Protein AF-A0A7L7IJ02-F1 (afdb_monomer)

Solvent-accessible surface area (backbone atoms only — not comparable to full-atom values): 6398 Å² total; per-residue (Å²): 133,88,82,88,72,71,102,82,69,85,80,80,86,80,83,70,52,76,37,73,45,77,44,60,49,55,50,34,20,43,94,81,48,53,40,24,74,75,48,49,91,81,58,98,61,68,53,67,84,76,42,93,71,28,76,39,49,71,68,57,52,50,47,54,55,50,63,52,48,75,73,27,46,73,79,46,78,47,80,41,64,78,37,54,55,69,62,52,52,50,54,57,51,61,74,66,54,82,81,129

pLDDT: mean 88.76, std 16.95, range [35.88, 98.62]

Sequence (100 aa):
MPVTHGPDTFNVVTDEPRLTVHLDLDVLNPDVFRSLLFPEPEPEFDWQAVYPVGKLNLSQTLRIISDVSAETRILIIGITEHLPWDAWNLKALLNKLPSA

Nearest PDB structures (foldseek):
  6ksy-assembly2_C-2  TM=9.345E-01  e=6.905E-07  Zymomonas mobilis subsp. mobilis ZM4 = ATCC 31821

Radius of gyration: 21.54 Å; Cα contacts (8 Å, |Δi|>4): 92; chains: 1; bounding box: 61×18×65 Å

Foldseek 3Di:
DDDDDDDDDPDDDDPAAEDEAEAEVQLAACVAPVQADQNQPDDPDRPVVPDDGHDDHPVRVVVVVVVVVVRHPYDYYHYDGRHRNVVVVVVVVVVPDDDD

Secondary structure (DSSP, 8-state):
------TT------SSPEEEEEEEGGGB-TTT--SSSTT-SS-SS-HHHHS----B-HHHHHHHHHHHHTTSEEEEEEEE----HHHHHHHHHHTTSPP-

Mean predicted aligned error: 8.12 Å

Structure (mmCIF, N/CA/C/O backbone):
data_AF-A0A7L7IJ02-F1
#
_entry.id   AF-A0A7L7IJ02-F1
#
loop_
_atom_site.group_PDB
_atom_site.id
_atom_site.type_symbol
_atom_site.label_atom_id
_atom_site.label_alt_id
_atom_site.label_comp_id
_atom_site.label_asym_id
_atom_site.label_entity_id
_atom_site.label_seq_id
_atom_site.pdbx_PDB_ins_code
_atom_site.Cartn_x
_atom_site.Cartn_y
_atom_site.Cartn_z
_atom_site.occupancy
_atom_site.B_iso_or_equiv
_atom_site.auth_seq_id
_atom_site.auth_comp_id
_atom_site.auth_asym_id
_atom_site.auth_atom_id
_atom_site.pdbx_PDB_model_num
ATOM 1 N N . MET A 1 1 ? -32.358 -5.565 27.858 1.00 35.88 1 MET A N 1
ATOM 2 C CA . MET A 1 1 ? -33.721 -5.811 27.337 1.00 35.88 1 MET A CA 1
ATOM 3 C C . MET A 1 1 ? -33.799 -5.146 25.970 1.00 35.88 1 MET A C 1
ATOM 5 O O . MET A 1 1 ? -33.613 -3.935 25.938 1.00 35.88 1 MET A O 1
ATOM 9 N N . PRO A 1 2 ? -33.959 -5.873 24.854 1.00 39.25 2 PRO A N 1
ATOM 10 C CA . PRO A 1 2 ? -34.058 -5.233 23.549 1.00 39.25 2 PRO A CA 1
ATOM 11 C C . PRO A 1 2 ? -35.445 -4.602 23.409 1.00 39.2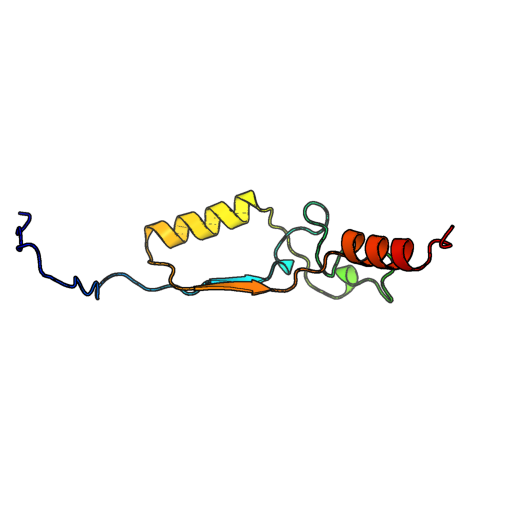5 2 PRO A C 1
ATOM 13 O O . PRO A 1 2 ? -36.455 -5.250 23.680 1.00 39.25 2 PRO A O 1
ATOM 16 N N . VAL A 1 3 ? -35.489 -3.329 23.021 1.00 46.69 3 VAL A N 1
ATOM 17 C CA . VAL A 1 3 ? -36.740 -2.619 22.749 1.00 46.69 3 VAL A CA 1
ATOM 18 C C . VAL A 1 3 ? -37.013 -2.729 21.252 1.00 46.69 3 VAL A C 1
ATOM 20 O O . VAL A 1 3 ? -36.325 -2.112 20.441 1.00 46.69 3 VAL A O 1
ATOM 23 N N . THR A 1 4 ? -37.988 -3.549 20.871 1.00 46.97 4 THR A N 1
ATOM 24 C CA . THR A 1 4 ? -38.429 -3.691 19.479 1.00 46.97 4 THR A CA 1
ATOM 25 C C . THR A 1 4 ? -39.224 -2.453 19.065 1.00 46.97 4 THR A C 1
ATOM 27 O O . THR A 1 4 ? -40.288 -2.203 19.629 1.00 46.97 4 THR A O 1
ATOM 30 N N . HIS A 1 5 ? -38.727 -1.692 18.088 1.00 54.19 5 HIS A N 1
ATOM 31 C CA . HIS A 1 5 ? -39.455 -0.584 17.459 1.00 54.19 5 HIS A CA 1
ATOM 32 C C . HIS A 1 5 ? -39.846 -0.987 16.028 1.00 54.19 5 HIS A C 1
ATOM 34 O O . HIS A 1 5 ? -39.115 -1.732 15.378 1.00 54.19 5 HIS A O 1
ATOM 40 N N . GLY A 1 6 ? -41.047 -0.578 15.604 1.00 44.94 6 GLY A N 1
ATOM 41 C CA . GLY A 1 6 ? -41.711 -1.002 14.365 1.00 44.94 6 GLY A CA 1
ATOM 42 C C . GLY A 1 6 ? -41.002 -0.599 13.057 1.00 44.94 6 GLY A C 1
ATOM 43 O O . GLY A 1 6 ? -39.937 0.009 13.093 1.00 44.94 6 GLY A O 1
ATOM 44 N N . PRO A 1 7 ? -41.598 -0.928 11.894 1.00 50.03 7 PRO A N 1
ATOM 45 C CA . PRO A 1 7 ? -40.914 -1.010 10.594 1.00 50.03 7 PRO A CA 1
ATOM 46 C C . PRO A 1 7 ? -40.372 0.304 9.990 1.00 50.03 7 PRO A C 1
ATOM 48 O O . PRO A 1 7 ? -39.731 0.240 8.945 1.00 50.03 7 PRO A O 1
ATOM 51 N N . ASP A 1 8 ? -40.537 1.458 10.649 1.00 46.19 8 ASP A N 1
ATOM 52 C CA . ASP A 1 8 ? -40.273 2.786 10.065 1.00 46.19 8 ASP A CA 1
ATOM 53 C C . ASP A 1 8 ? -39.257 3.649 10.851 1.00 46.19 8 ASP A C 1
ATOM 55 O O . ASP A 1 8 ? -39.338 4.878 10.849 1.00 46.19 8 ASP A O 1
ATOM 59 N N . THR A 1 9 ? -38.279 3.058 11.546 1.00 49.31 9 THR A N 1
ATOM 60 C CA . THR A 1 9 ? -37.239 3.836 12.254 1.00 49.31 9 THR A CA 1
ATOM 61 C C . THR A 1 9 ? -35.930 3.920 11.466 1.00 49.31 9 THR A C 1
ATOM 63 O O . THR A 1 9 ? -35.197 2.936 11.349 1.00 49.31 9 THR A O 1
ATOM 66 N N . PHE A 1 10 ? -35.577 5.123 10.994 1.00 55.91 10 PHE A N 1
ATOM 67 C CA . PHE A 1 10 ? -34.189 5.466 10.667 1.00 55.91 10 PHE A CA 1
ATOM 68 C C . PHE A 1 10 ? -33.373 5.468 11.964 1.00 55.91 10 PHE A C 1
ATOM 70 O O . PHE A 1 10 ? -33.436 6.410 12.752 1.00 55.91 10 PHE A O 1
ATOM 77 N N . ASN A 1 11 ? -32.611 4.403 12.200 1.00 50.09 11 ASN A N 1
ATOM 78 C CA . ASN A 1 11 ? -31.711 4.329 13.344 1.00 50.09 11 ASN A CA 1
ATOM 79 C C . ASN A 1 11 ? -30.496 5.231 13.094 1.00 50.09 11 ASN A C 1
ATOM 81 O O . ASN A 1 11 ? -29.584 4.872 12.347 1.00 50.09 11 ASN A O 1
ATOM 85 N N . VAL A 1 12 ? -30.472 6.409 13.719 1.00 55.34 12 VAL A N 1
ATOM 86 C CA . VAL A 1 12 ? -29.256 7.224 13.800 1.00 55.34 12 VAL A CA 1
ATOM 87 C C . VAL A 1 12 ? -28.402 6.660 14.933 1.00 55.34 12 VAL A C 1
ATOM 89 O O . VAL A 1 12 ? -28.712 6.846 16.104 1.00 55.34 12 VAL A O 1
ATOM 92 N N . VAL A 1 13 ? -27.330 5.948 14.582 1.00 57.22 13 VAL A N 1
ATOM 93 C CA . VAL A 1 13 ? -26.311 5.489 15.539 1.00 57.22 13 VAL A CA 1
ATOM 94 C C . VAL A 1 13 ? -25.388 6.672 15.854 1.00 57.22 13 VAL A C 1
ATOM 96 O O . VAL A 1 13 ? -24.632 7.129 14.989 1.00 57.22 13 VAL A O 1
ATOM 99 N N . THR A 1 14 ? -25.479 7.216 17.069 1.00 59.00 14 THR A N 1
ATOM 100 C CA . THR A 1 14 ? -24.712 8.403 17.493 1.00 59.00 14 THR A CA 1
ATOM 101 C C . THR A 1 14 ? -23.521 8.100 18.398 1.00 59.00 14 THR A C 1
ATOM 103 O O . THR A 1 14 ? -22.641 8.950 18.488 1.00 59.00 14 THR A O 1
ATOM 106 N N . ASP A 1 15 ? -23.451 6.909 19.003 1.00 68.88 15 ASP A N 1
ATOM 107 C CA . ASP A 1 15 ? -22.608 6.689 20.193 1.00 68.88 15 ASP A CA 1
ATOM 108 C C . ASP A 1 15 ? -21.322 5.873 19.937 1.00 68.88 15 ASP A C 1
ATOM 110 O O . ASP A 1 15 ? -20.490 5.741 20.831 1.00 68.88 15 ASP A O 1
ATOM 114 N N . GLU A 1 16 ? -21.117 5.344 18.726 1.00 75.88 16 GLU A N 1
ATOM 115 C CA . GLU A 1 16 ? -19.878 4.635 18.359 1.00 75.88 16 GLU A CA 1
ATOM 116 C C . GLU A 1 16 ? -18.774 5.626 17.931 1.00 75.88 16 GLU A C 1
ATOM 118 O O . GLU A 1 16 ? -19.043 6.504 17.097 1.00 75.88 16 GLU A O 1
ATOM 123 N N . PRO A 1 17 ? -17.521 5.492 18.421 1.00 86.94 17 PRO A N 1
ATOM 124 C CA . PRO A 1 17 ? -16.392 6.280 17.934 1.00 86.94 17 PRO A CA 1
ATOM 125 C C . PRO A 1 17 ? -16.215 6.110 16.423 1.00 86.94 17 PRO A C 1
ATOM 127 O O . PRO A 1 17 ? -16.242 4.998 15.896 1.00 86.94 17 PRO A O 1
ATOM 130 N N . ARG A 1 18 ? -16.034 7.222 15.711 1.00 91.69 18 ARG A N 1
ATOM 131 C CA . ARG A 1 18 ? -15.930 7.247 14.246 1.00 91.69 18 ARG A CA 1
ATOM 132 C C . ARG A 1 18 ? -14.476 7.408 13.835 1.00 91.69 18 ARG A C 1
ATOM 134 O O . ARG A 1 18 ? -13.797 8.299 14.342 1.00 91.69 18 ARG A O 1
ATOM 141 N N . LEU A 1 19 ? -14.032 6.593 12.886 1.00 93.06 19 LEU A N 1
ATOM 142 C CA . LEU A 1 19 ? -12.671 6.618 12.364 1.00 93.06 19 LEU A CA 1
ATOM 143 C C . LEU A 1 19 ? -12.661 6.888 10.858 1.00 93.06 19 LEU A C 1
ATOM 145 O O . LEU A 1 19 ? -13.434 6.307 10.093 1.00 93.06 19 LEU A O 1
ATOM 149 N N . THR A 1 20 ? -11.725 7.730 10.434 1.00 95.38 20 THR A N 1
ATOM 150 C CA . THR A 1 20 ? -11.298 7.834 9.038 1.00 95.38 20 THR A CA 1
ATOM 151 C C . THR A 1 20 ? -9.898 7.255 8.936 1.00 95.38 20 THR A C 1
ATOM 153 O O . THR A 1 20 ? -9.022 7.624 9.716 1.00 95.38 20 THR A O 1
ATOM 156 N N . VAL A 1 21 ? -9.685 6.364 7.971 1.00 96.31 21 VAL A N 1
ATOM 157 C CA . VAL A 1 21 ? -8.381 5.759 7.703 1.00 96.31 21 VAL A CA 1
ATOM 158 C C . VAL A 1 21 ? -7.762 6.446 6.495 1.00 96.31 21 VAL A C 1
ATOM 160 O O . VAL A 1 21 ? -8.352 6.475 5.417 1.00 96.31 21 VAL A O 1
ATOM 163 N N . HIS A 1 22 ? -6.565 6.988 6.675 1.00 97.19 22 HIS A N 1
ATOM 164 C CA . HIS A 1 22 ? -5.676 7.353 5.582 1.00 97.19 22 HIS A CA 1
ATOM 165 C C . HIS A 1 22 ? -4.597 6.276 5.508 1.00 97.19 22 HIS A C 1
ATOM 167 O O . HIS A 1 22 ? -3.767 6.166 6.408 1.00 97.19 22 HIS A O 1
ATOM 173 N N . LEU A 1 23 ? -4.684 5.432 4.488 1.00 97.56 23 LEU A N 1
ATOM 174 C CA . LEU A 1 23 ? -3.720 4.383 4.219 1.00 97.56 23 LEU A CA 1
ATOM 175 C C . LEU A 1 23 ? -2.755 4.879 3.149 1.00 97.56 23 LEU A C 1
ATOM 177 O O . LEU A 1 23 ? -3.007 4.716 1.952 1.00 97.56 23 LEU A O 1
ATOM 181 N N . ASP A 1 24 ? -1.657 5.463 3.610 1.00 97.69 24 ASP A N 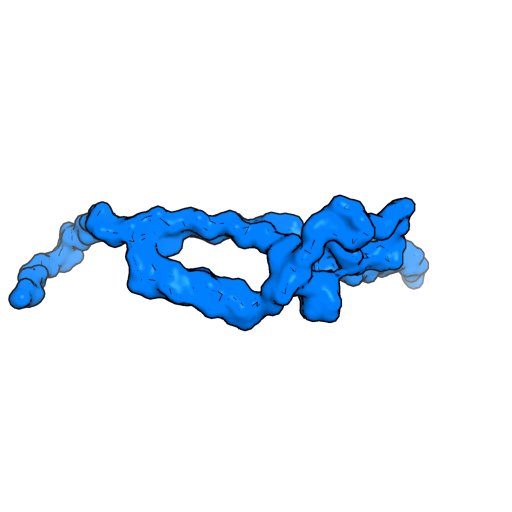1
ATOM 182 C CA . ASP A 1 24 ? -0.474 5.609 2.781 1.00 97.69 24 ASP A CA 1
ATOM 183 C C . ASP A 1 24 ? 0.136 4.227 2.552 1.00 97.69 24 ASP A C 1
ATOM 185 O O . ASP A 1 24 ? 0.367 3.480 3.507 1.00 97.69 24 ASP A O 1
ATOM 189 N N . LEU A 1 25 ? 0.306 3.826 1.292 1.00 98.44 25 LEU A N 1
ATOM 190 C CA . LEU A 1 25 ? 0.863 2.515 0.985 1.00 98.44 25 LEU A CA 1
ATOM 191 C C . LEU A 1 25 ? 2.368 2.454 1.263 1.00 98.44 25 LEU A 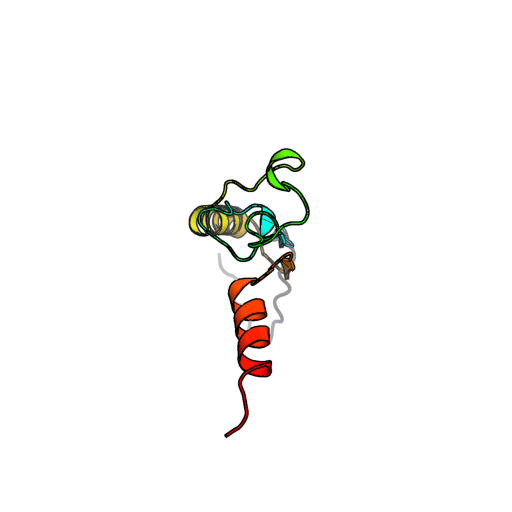C 1
ATOM 193 O O . LEU A 1 25 ? 2.888 1.348 1.420 1.00 98.44 25 LEU A O 1
ATOM 197 N N . ASP A 1 26 ? 3.055 3.591 1.387 1.00 96.56 26 ASP A N 1
ATOM 198 C CA . ASP A 1 26 ? 4.494 3.673 1.653 1.00 96.56 26 ASP A CA 1
ATOM 199 C C . ASP A 1 26 ? 4.918 3.062 3.011 1.00 96.56 26 ASP A C 1
ATOM 201 O O . ASP A 1 26 ? 6.083 2.704 3.206 1.00 96.56 26 ASP A O 1
ATOM 205 N N . VAL A 1 27 ? 3.957 2.820 3.915 1.00 97.75 27 VAL A N 1
ATOM 206 C CA . VAL A 1 27 ? 4.142 2.078 5.175 1.00 97.75 27 VAL A CA 1
ATOM 207 C C . VAL A 1 27 ? 4.472 0.599 4.948 1.00 97.75 27 VAL A C 1
ATOM 209 O O . VAL A 1 27 ? 4.976 -0.084 5.854 1.00 97.75 27 VAL A O 1
ATOM 212 N N . LEU A 1 28 ? 4.173 0.083 3.753 1.00 98.62 28 LEU A N 1
ATOM 213 C CA . LEU A 1 28 ? 4.464 -1.283 3.349 1.00 98.62 28 LEU A CA 1
ATOM 214 C C . LEU A 1 28 ? 5.948 -1.443 3.005 1.00 98.62 28 LEU A C 1
ATOM 216 O O . LEU A 1 28 ? 6.595 -0.561 2.453 1.00 98.62 28 LEU A O 1
ATOM 220 N N . ASN A 1 29 ? 6.494 -2.612 3.322 1.00 98.19 29 ASN A N 1
ATOM 221 C CA . ASN A 1 29 ? 7.854 -2.967 2.963 1.00 98.19 29 ASN A CA 1
ATOM 222 C C . ASN A 1 29 ? 7.969 -3.096 1.424 1.00 98.19 29 ASN A C 1
ATOM 224 O O . ASN A 1 29 ? 7.270 -3.928 0.830 1.00 98.19 29 ASN A O 1
ATOM 228 N N . PRO A 1 30 ? 8.863 -2.330 0.772 1.00 97.56 30 PRO A N 1
ATOM 229 C CA . PRO A 1 30 ? 9.010 -2.341 -0.682 1.00 97.56 30 PRO A CA 1
ATOM 230 C C . PRO A 1 30 ? 9.540 -3.663 -1.248 1.00 97.56 30 PRO A C 1
ATOM 232 O O . PRO A 1 30 ? 9.3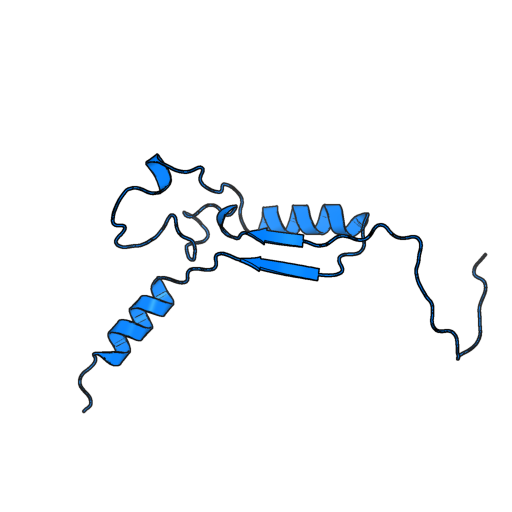06 -3.962 -2.419 1.00 97.56 30 PRO A O 1
ATOM 235 N N . ASP A 1 31 ? 10.177 -4.500 -0.426 1.00 96.69 31 ASP A N 1
ATOM 236 C CA . ASP A 1 31 ? 10.627 -5.830 -0.845 1.00 96.69 31 ASP A CA 1
ATOM 237 C C . ASP A 1 31 ? 9.450 -6.789 -1.090 1.00 96.69 31 ASP A C 1
ATOM 239 O O . ASP A 1 31 ? 9.562 -7.720 -1.896 1.00 96.69 31 ASP A O 1
ATOM 243 N N . VAL A 1 32 ? 8.312 -6.562 -0.414 1.00 96.94 32 VAL A N 1
ATOM 244 C CA . VAL A 1 32 ? 7.117 -7.425 -0.487 1.00 96.94 32 VAL A CA 1
ATOM 245 C C . VAL A 1 32 ? 5.972 -6.811 -1.290 1.00 96.94 32 VAL A C 1
ATOM 247 O O . VAL A 1 32 ? 5.221 -7.552 -1.921 1.00 96.94 32 VAL A O 1
ATOM 250 N N . PHE A 1 33 ? 5.831 -5.483 -1.301 1.00 98.06 33 PHE A N 1
ATOM 251 C CA . PHE A 1 33 ? 4.830 -4.772 -2.097 1.00 98.06 33 PHE A CA 1
ATOM 252 C C . PHE A 1 33 ? 5.518 -3.704 -2.951 1.00 98.06 33 PHE A C 1
ATOM 254 O O . PHE A 1 33 ? 5.978 -2.689 -2.445 1.00 98.06 33 PHE A O 1
ATOM 261 N N . ARG A 1 34 ? 5.605 -3.950 -4.262 1.00 97.50 34 ARG A N 1
ATOM 262 C CA . ARG A 1 34 ? 6.502 -3.207 -5.167 1.00 97.50 34 ARG A CA 1
ATOM 263 C C . ARG A 1 34 ? 5.864 -2.020 -5.886 1.00 97.50 34 ARG A C 1
ATOM 265 O O . ARG A 1 34 ? 6.512 -1.376 -6.698 1.00 97.50 34 ARG A O 1
ATOM 272 N N . SER A 1 35 ? 4.590 -1.740 -5.627 1.00 98.25 35 SER A N 1
ATOM 273 C CA . SER A 1 35 ? 3.889 -0.598 -6.227 1.00 98.25 35 SER A CA 1
ATOM 274 C C . SER A 1 35 ? 3.968 0.643 -5.329 1.00 98.25 35 SER A C 1
ATOM 276 O O . SER A 1 35 ? 2.933 1.177 -4.935 1.00 98.25 35 SER A O 1
ATOM 278 N N . LEU A 1 36 ? 5.194 1.043 -4.971 1.00 97.69 36 LEU A N 1
ATOM 279 C CA . LEU A 1 36 ? 5.548 2.133 -4.042 1.00 97.69 36 LEU A CA 1
ATOM 280 C C . LEU A 1 36 ? 6.669 2.990 -4.641 1.00 97.69 36 LEU A C 1
ATO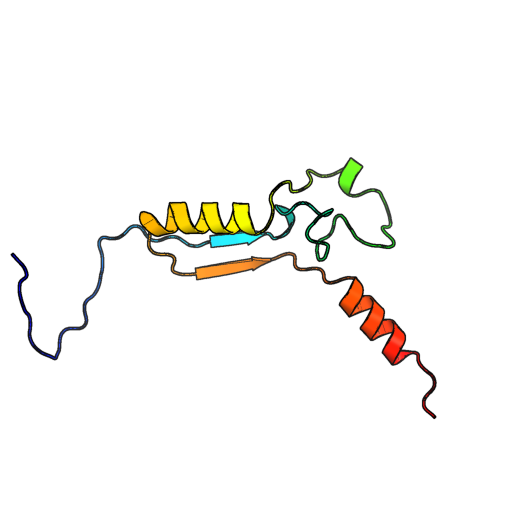M 282 O O . LEU A 1 36 ? 7.245 2.599 -5.649 1.00 97.69 36 LEU A O 1
ATOM 286 N N . LEU A 1 37 ? 7.055 4.096 -3.999 1.00 96.69 37 LEU A N 1
ATOM 287 C CA . LEU A 1 37 ? 8.184 4.924 -4.451 1.00 96.69 37 LEU A CA 1
ATOM 288 C C . LEU A 1 37 ? 9.541 4.206 -4.315 1.00 96.69 37 LEU A C 1
ATOM 290 O O . LEU A 1 37 ? 10.324 4.159 -5.254 1.00 96.69 37 LEU A O 1
ATOM 294 N N . PHE A 1 38 ? 9.812 3.601 -3.156 1.00 96.88 38 PHE A N 1
ATOM 295 C CA . PHE A 1 38 ? 11.122 3.016 -2.822 1.00 96.88 38 PHE A CA 1
ATOM 296 C C . PHE A 1 38 ? 11.656 1.894 -3.743 1.00 96.88 38 PHE A C 1
ATOM 298 O O . PHE A 1 38 ? 12.877 1.767 -3.840 1.00 96.88 38 PHE A O 1
ATOM 305 N N . PRO A 1 39 ? 10.814 1.048 -4.371 1.00 96.06 39 PRO A N 1
ATOM 306 C CA . PRO A 1 39 ? 11.217 0.057 -5.365 1.00 96.06 39 PRO A CA 1
ATOM 307 C C . PRO A 1 39 ? 11.053 0.566 -6.810 1.00 96.06 39 PRO A C 1
ATOM 309 O O . PRO A 1 39 ? 10.810 -0.238 -7.712 1.00 96.06 39 PRO A O 1
ATOM 312 N N . GLU A 1 40 ? 11.148 1.879 -7.046 1.00 96.50 40 GLU A N 1
ATOM 313 C CA . GLU A 1 40 ? 11.264 2.428 -8.400 1.00 96.50 40 GLU A CA 1
ATOM 314 C C . GLU A 1 40 ? 12.408 1.720 -9.163 1.00 96.50 40 GLU A C 1
ATOM 316 O O . GLU A 1 40 ? 13.515 1.622 -8.632 1.00 96.50 40 GLU A O 1
ATOM 321 N N . PRO A 1 41 ? 12.174 1.194 -10.384 1.00 96.06 41 PRO A N 1
ATOM 322 C CA . PRO A 1 41 ? 13.178 0.398 -11.097 1.00 96.06 41 PRO A CA 1
ATOM 323 C C . PRO A 1 41 ? 14.424 1.170 -11.547 1.00 96.06 41 PRO A C 1
ATOM 325 O O . PRO A 1 41 ? 15.510 0.597 -11.606 1.00 96.06 41 PRO A O 1
ATOM 328 N N . GLU A 1 42 ? 14.267 2.448 -11.894 1.00 94.94 42 GLU A N 1
ATOM 329 C CA . GLU A 1 42 ? 15.331 3.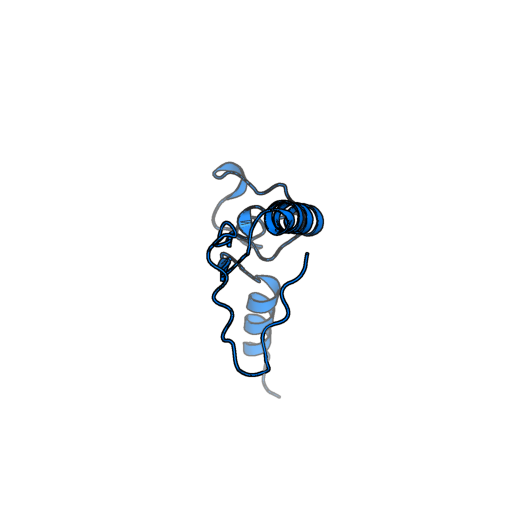308 -12.427 1.00 94.94 42 GLU A CA 1
ATOM 330 C C . GLU A 1 42 ? 15.328 4.663 -11.695 1.00 94.94 42 GLU A C 1
ATOM 332 O O . GLU A 1 42 ? 15.014 5.686 -12.302 1.00 94.94 42 GLU A O 1
ATOM 337 N N . PRO A 1 43 ? 15.621 4.690 -10.381 1.00 95.00 43 PRO A N 1
ATOM 338 C CA . PRO A 1 43 ? 15.478 5.903 -9.593 1.00 95.00 43 PRO A CA 1
ATOM 339 C C . PRO A 1 43 ? 16.623 6.883 -9.876 1.00 95.00 43 PRO A C 1
ATOM 341 O O . PRO A 1 43 ? 17.779 6.485 -10.043 1.00 95.00 43 PRO A O 1
ATOM 344 N N . GLU A 1 44 ? 16.323 8.185 -9.878 1.00 94.12 44 GLU A N 1
ATOM 345 C CA . GLU A 1 44 ? 17.340 9.235 -10.066 1.00 94.12 44 GLU A CA 1
ATOM 346 C C . GLU A 1 44 ? 18.359 9.281 -8.911 1.00 94.12 44 GLU A C 1
ATOM 348 O O . GLU A 1 44 ? 19.504 9.700 -9.099 1.00 94.12 44 GLU A O 1
ATOM 353 N N . PHE A 1 45 ? 17.962 8.837 -7.715 1.00 95.25 45 PHE A N 1
ATOM 354 C CA . PHE A 1 45 ? 18.828 8.665 -6.550 1.00 95.25 45 PHE A CA 1
ATOM 355 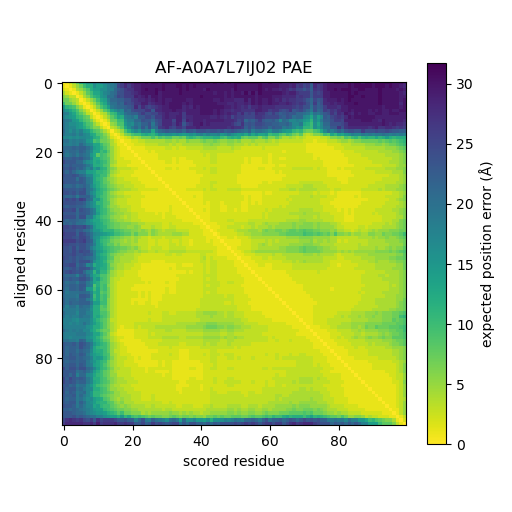C C . PHE A 1 45 ? 18.266 7.610 -5.588 1.00 95.25 45 PHE A C 1
ATOM 357 O O . PHE A 1 45 ? 17.131 7.165 -5.718 1.00 95.25 45 PHE A O 1
ATOM 364 N N . ASP A 1 46 ? 19.058 7.206 -4.594 1.00 94.31 46 ASP A N 1
ATOM 365 C CA . ASP A 1 46 ? 18.640 6.201 -3.614 1.00 94.31 46 ASP A CA 1
ATOM 366 C C . ASP A 1 46 ? 17.617 6.766 -2.609 1.00 94.31 46 ASP A C 1
ATOM 368 O O . ASP A 1 46 ? 17.979 7.360 -1.5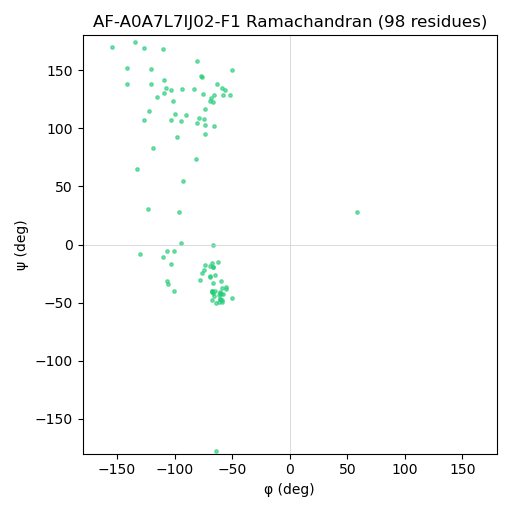89 1.00 94.31 46 ASP A O 1
ATOM 372 N N . TRP A 1 47 ? 16.325 6.558 -2.888 1.00 93.88 47 TRP A N 1
ATOM 373 C CA . TRP A 1 47 ? 15.218 6.932 -2.001 1.00 93.88 47 TRP A CA 1
ATOM 374 C C . TRP A 1 47 ? 15.354 6.331 -0.597 1.00 93.88 47 TRP A C 1
ATOM 376 O 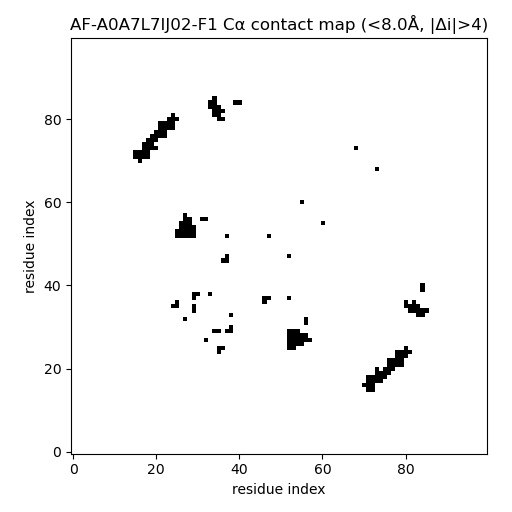O . TRP A 1 47 ? 15.039 6.993 0.392 1.00 93.88 47 TRP A O 1
ATOM 386 N N . GLN A 1 48 ? 15.837 5.089 -0.497 1.00 93.44 48 GLN A N 1
ATOM 387 C CA . GLN A 1 48 ? 15.906 4.346 0.764 1.00 93.44 48 GLN A CA 1
ATOM 388 C C . GLN A 1 48 ? 17.050 4.825 1.663 1.00 93.44 48 GLN A C 1
ATOM 390 O O . GLN A 1 48 ? 16.978 4.674 2.882 1.00 93.44 48 GLN A O 1
ATOM 395 N N . ALA A 1 49 ? 18.090 5.429 1.082 1.00 94.50 49 ALA A N 1
ATOM 396 C CA . ALA A 1 49 ? 19.161 6.072 1.837 1.00 94.50 49 ALA A CA 1
ATOM 397 C C . ALA A 1 49 ? 18.745 7.419 2.452 1.00 94.50 49 ALA A C 1
ATOM 399 O O . ALA A 1 49 ? 19.379 7.876 3.405 1.00 94.50 49 ALA A O 1
ATOM 400 N N . VAL A 1 50 ? 17.710 8.066 1.907 1.00 94.75 50 VAL A N 1
ATOM 401 C CA . VAL A 1 50 ? 17.319 9.438 2.274 1.00 94.75 50 VAL A CA 1
ATOM 402 C C . VAL A 1 50 ? 16.053 9.474 3.130 1.00 94.75 50 VAL A C 1
ATOM 404 O O . VAL A 1 50 ? 15.945 10.322 4.018 1.00 94.75 50 VAL A O 1
ATOM 407 N N . TYR A 1 51 ? 15.111 8.557 2.903 1.00 94.88 51 TYR A N 1
ATOM 408 C CA . TYR A 1 51 ? 13.792 8.583 3.532 1.00 94.88 51 TYR A CA 1
ATOM 409 C C . TYR A 1 51 ? 13.499 7.325 4.362 1.00 94.88 51 TYR A C 1
ATOM 411 O O . TYR A 1 51 ? 14.004 6.242 4.055 1.00 94.88 51 TYR A O 1
ATOM 419 N N . PRO A 1 52 ? 12.670 7.432 5.419 1.00 95.50 52 PRO A N 1
ATOM 420 C CA . PRO A 1 52 ? 12.178 6.267 6.144 1.00 95.50 52 PRO A CA 1
ATOM 421 C C . PRO A 1 52 ? 11.410 5.330 5.213 1.00 95.50 52 PRO A C 1
ATOM 423 O O . PRO A 1 52 ? 10.557 5.770 4.453 1.00 95.50 52 PRO A O 1
ATOM 426 N N . VAL A 1 53 ? 11.692 4.034 5.314 1.00 96.44 53 VAL A N 1
ATOM 427 C CA . VAL A 1 53 ? 11.077 3.008 4.467 1.00 96.44 53 VAL A CA 1
ATOM 428 C C . VAL A 1 53 ? 10.085 2.190 5.281 1.00 96.44 53 VAL A C 1
ATOM 430 O O . VAL A 1 53 ? 10.428 1.718 6.374 1.00 96.44 53 VAL A O 1
ATOM 433 N N . GLY A 1 54 ? 8.900 1.958 4.716 1.00 97.12 54 GLY A N 1
ATOM 434 C CA . GLY A 1 54 ? 7.882 1.072 5.265 1.00 97.12 54 GLY A CA 1
ATOM 435 C C . GLY A 1 54 ? 8.409 -0.310 5.652 1.00 97.12 54 GLY A C 1
ATOM 436 O O . GLY A 1 54 ? 9.376 -0.835 5.093 1.00 97.12 54 GLY A O 1
ATOM 437 N N . LYS A 1 55 ? 7.780 -0.910 6.665 1.00 97.94 55 LYS A N 1
ATOM 438 C CA . LYS A 1 55 ? 8.181 -2.214 7.228 1.00 97.94 55 LYS A CA 1
ATOM 439 C C . LYS A 1 55 ? 7.025 -3.198 7.363 1.00 97.94 55 LYS A C 1
ATOM 441 O O . LYS A 1 55 ? 7.267 -4.364 7.673 1.00 97.94 55 LYS A O 1
ATOM 446 N N . LEU A 1 56 ? 5.791 -2.752 7.133 1.00 98.44 56 LEU A N 1
ATOM 447 C CA . LEU A 1 56 ? 4.614 -3.600 7.259 1.00 98.44 56 LEU A CA 1
ATOM 448 C C . LEU A 1 56 ? 4.425 -4.470 6.017 1.00 98.44 56 LEU A C 1
ATOM 450 O O . LEU A 1 56 ? 4.874 -4.153 4.922 1.00 98.44 56 LEU A O 1
ATOM 454 N N . ASN A 1 57 ? 3.706 -5.570 6.170 1.00 98.00 57 ASN A N 1
ATOM 455 C CA . ASN A 1 57 ? 3.080 -6.260 5.049 1.00 98.00 57 ASN A CA 1
ATOM 456 C C . ASN A 1 57 ? 1.557 -6.091 5.108 1.00 98.00 57 ASN A C 1
ATOM 458 O O . ASN A 1 57 ? 1.004 -5.678 6.127 1.00 98.00 57 ASN A O 1
ATOM 462 N N . LEU A 1 58 ? 0.871 -6.466 4.026 1.00 97.75 58 LEU A N 1
ATOM 463 C CA . LEU A 1 58 ? -0.586 -6.339 3.920 1.00 97.75 58 LEU A CA 1
ATOM 464 C C . LEU A 1 58 ? -1.336 -7.045 5.060 1.00 97.75 58 LEU A C 1
ATOM 466 O O . LEU A 1 58 ? -2.334 -6.519 5.541 1.00 97.75 58 LEU A O 1
ATOM 470 N N . SER A 1 59 ? -0.851 -8.196 5.538 1.00 98.25 59 SER A N 1
ATOM 471 C CA . SER A 1 59 ? -1.479 -8.920 6.650 1.00 98.25 59 SER A CA 1
ATOM 472 C C . SER A 1 59 ? -1.369 -8.159 7.973 1.00 98.25 59 SER A C 1
ATOM 474 O O . SER A 1 59 ? -2.325 -8.123 8.744 1.00 98.25 59 SER A O 1
ATOM 476 N N . GLN A 1 60 ? -0.222 -7.529 8.244 1.00 98.44 60 GLN A N 1
ATOM 477 C CA . GLN A 1 60 ? -0.040 -6.670 9.417 1.00 98.44 60 GLN A CA 1
ATOM 478 C C . GLN A 1 60 ? -0.908 -5.411 9.319 1.00 98.44 60 GLN A C 1
ATOM 480 O O . GLN A 1 60 ? -1.555 -5.051 10.299 1.00 98.44 60 GLN A O 1
ATOM 485 N N . THR A 1 61 ? -0.985 -4.792 8.139 1.00 97.44 61 THR A N 1
ATOM 486 C CA . THR A 1 61 ? -1.868 -3.645 7.883 1.00 97.44 61 THR A CA 1
ATOM 487 C C . THR A 1 61 ? -3.337 -4.012 8.099 1.00 97.44 61 THR A C 1
ATOM 489 O O . THR A 1 61 ? -4.045 -3.311 8.820 1.00 97.44 61 THR A O 1
ATOM 492 N N . LEU A 1 62 ? -3.791 -5.146 7.554 1.00 97.31 62 LEU A N 1
ATOM 493 C CA . LEU A 1 62 ? -5.150 -5.650 7.756 1.00 97.31 62 LEU A CA 1
ATOM 494 C C . LEU A 1 62 ? -5.441 -5.900 9.235 1.00 97.31 62 LEU A C 1
ATOM 496 O O . LEU A 1 62 ? -6.520 -5.547 9.708 1.00 97.31 62 LEU A O 1
ATOM 500 N N . ARG A 1 63 ? -4.487 -6.486 9.966 1.00 98.44 63 ARG A N 1
ATOM 501 C CA . ARG A 1 63 ? -4.631 -6.708 11.404 1.00 98.44 63 ARG A CA 1
ATOM 502 C C . ARG A 1 63 ? -4.845 -5.390 12.144 1.00 98.44 63 ARG A C 1
ATOM 504 O O . ARG A 1 63 ? -5.805 -5.294 12.889 1.00 98.44 63 ARG A O 1
ATOM 511 N N . ILE A 1 64 ? -4.014 -4.376 11.903 1.00 97.50 64 ILE A N 1
ATOM 512 C CA . ILE A 1 64 ? -4.146 -3.061 12.555 1.00 97.50 64 ILE A CA 1
ATOM 513 C C . ILE A 1 64 ? -5.518 -2.446 12.263 1.00 97.50 64 ILE A C 1
ATOM 515 O O . ILE A 1 64 ? -6.208 -2.013 13.182 1.00 97.50 64 ILE A O 1
ATOM 519 N N . ILE A 1 65 ? -5.943 -2.450 10.997 1.00 96.19 65 ILE A N 1
ATOM 520 C CA . ILE A 1 65 ? -7.257 -1.921 10.608 1.00 96.19 65 ILE A CA 1
ATOM 521 C C . ILE A 1 65 ? -8.378 -2.699 11.309 1.00 96.19 65 ILE A C 1
ATOM 523 O O . ILE A 1 65 ? -9.324 -2.089 11.801 1.00 96.19 65 ILE A O 1
ATOM 527 N N . SER A 1 66 ? -8.264 -4.026 11.391 1.00 96.06 66 SER A N 1
ATOM 528 C CA . SER A 1 66 ? -9.255 -4.887 12.048 1.00 96.06 66 SER A CA 1
ATOM 529 C C . SER A 1 66 ? -9.322 -4.635 13.554 1.00 96.06 66 SER A C 1
ATOM 531 O O . SER A 1 66 ? -10.417 -4.483 14.089 1.00 96.06 66 SER A O 1
ATOM 533 N N . ASP A 1 67 ? -8.168 -4.525 14.214 1.00 96.56 67 ASP A N 1
ATOM 534 C CA . ASP A 1 67 ? -8.060 -4.284 15.655 1.00 96.56 67 ASP A CA 1
ATOM 535 C C . ASP A 1 67 ? -8.723 -2.942 16.027 1.00 96.56 67 ASP A C 1
ATOM 537 O O . ASP A 1 67 ? -9.465 -2.868 17.002 1.00 96.56 67 ASP A O 1
ATOM 541 N N . VAL A 1 68 ? -8.545 -1.890 15.218 1.00 93.88 68 VAL A N 1
ATOM 542 C CA . VAL A 1 68 ? -9.198 -0.590 15.468 1.00 93.88 68 VAL A CA 1
ATOM 543 C C . VAL A 1 68 ? -10.679 -0.590 15.053 1.00 93.88 68 VAL A C 1
ATOM 545 O O . VAL A 1 68 ? -11.498 0.087 15.675 1.00 93.88 68 VAL A O 1
ATOM 548 N N . SER A 1 69 ? -11.060 -1.374 14.040 1.00 92.81 69 SER A N 1
ATOM 549 C CA . SER A 1 69 ? -12.465 -1.529 13.618 1.00 92.81 69 SER A CA 1
ATOM 550 C C . SER A 1 69 ? -13.322 -2.288 14.634 1.00 92.81 69 SER A C 1
ATOM 552 O O . SER A 1 69 ? -14.545 -2.212 14.572 1.00 92.81 69 SER A O 1
ATOM 554 N N . ALA A 1 70 ? -12.705 -3.030 15.557 1.00 94.81 70 ALA A N 1
ATOM 555 C CA . ALA A 1 70 ? -13.421 -3.685 16.649 1.00 94.81 70 ALA A CA 1
ATOM 556 C C . ALA A 1 70 ? -13.977 -2.675 17.671 1.00 94.81 70 ALA A C 1
ATOM 558 O O . ALA A 1 70 ? -15.000 -2.938 18.294 1.00 94.81 70 ALA A O 1
ATOM 559 N N . GLU A 1 71 ? -13.327 -1.515 17.805 1.00 94.44 71 GLU A N 1
ATOM 560 C CA . GLU A 1 71 ? -13.654 -0.479 18.796 1.00 94.44 71 GLU A CA 1
ATOM 561 C C . GLU A 1 71 ? -14.259 0.785 18.163 1.00 94.44 71 GLU A C 1
ATOM 563 O O . GLU A 1 71 ? -14.733 1.687 18.857 1.00 94.44 71 GLU A O 1
ATOM 568 N N . THR A 1 72 ? -14.207 0.893 16.834 1.00 94.12 72 THR A N 1
ATOM 569 C CA . THR A 1 72 ? -14.611 2.092 16.097 1.00 94.12 72 THR A CA 1
ATOM 570 C C . THR A 1 72 ? -15.330 1.737 14.805 1.00 94.12 72 THR A C 1
ATOM 572 O O . THR A 1 72 ? -15.059 0.724 14.162 1.00 94.12 72 THR A O 1
ATOM 575 N N . ARG A 1 73 ? -16.209 2.630 14.359 1.00 94.25 73 ARG A N 1
ATOM 576 C CA . ARG A 1 73 ? -16.825 2.550 13.041 1.00 94.25 73 ARG A CA 1
ATOM 577 C C . ARG A 1 73 ? -15.982 3.308 12.022 1.00 94.25 73 ARG A C 1
ATOM 579 O O . ARG A 1 73 ? -15.948 4.542 12.035 1.00 94.25 73 ARG A O 1
ATOM 586 N N . ILE A 1 74 ? -15.366 2.582 11.091 1.00 93.00 74 ILE A N 1
ATOM 587 C CA . ILE A 1 74 ? -14.718 3.191 9.924 1.00 93.00 74 ILE A CA 1
ATOM 588 C C . ILE A 1 74 ? -15.785 3.786 9.001 1.00 93.00 74 ILE A C 1
ATOM 590 O O . ILE A 1 74 ? -16.718 3.100 8.583 1.00 93.00 74 ILE A O 1
ATOM 594 N N . LEU A 1 75 ? -15.641 5.069 8.671 1.00 94.88 75 LEU A N 1
ATOM 595 C CA . LEU A 1 75 ? -16.528 5.769 7.738 1.00 94.88 75 LEU A CA 1
ATOM 596 C C . LEU A 1 75 ? -15.926 5.900 6.342 1.00 94.88 75 LEU A C 1
ATOM 598 O O . LEU A 1 75 ? -16.640 5.798 5.347 1.00 94.88 75 LEU A O 1
ATOM 602 N N . ILE A 1 76 ? -14.624 6.175 6.277 1.00 94.31 76 ILE A N 1
ATOM 603 C CA . ILE A 1 76 ? -13.902 6.487 5.046 1.00 94.31 76 ILE A CA 1
ATOM 604 C C . ILE A 1 76 ? -12.532 5.820 5.117 1.00 94.31 76 ILE A C 1
ATOM 606 O O . ILE A 1 76 ? -11.866 5.875 6.153 1.00 94.31 76 ILE A O 1
ATOM 610 N N . ILE A 1 77 ? -12.109 5.237 3.996 1.00 96.00 77 ILE A N 1
ATOM 611 C CA . ILE A 1 77 ? -10.737 4.788 3.777 1.00 96.00 77 ILE A CA 1
ATOM 612 C C . ILE A 1 77 ? -10.214 5.497 2.529 1.00 96.00 77 ILE A C 1
ATOM 614 O O . ILE A 1 77 ? -10.736 5.294 1.434 1.00 96.00 77 ILE A O 1
ATOM 618 N N . GLY A 1 78 ? -9.205 6.345 2.705 1.00 97.06 78 GLY A N 1
ATOM 619 C CA . GLY A 1 78 ? -8.399 6.879 1.612 1.00 97.06 78 GLY A CA 1
ATOM 620 C C . GLY A 1 78 ? -7.164 6.008 1.417 1.00 97.06 78 GLY A C 1
ATOM 621 O O . GLY A 1 78 ? -6.521 5.660 2.401 1.00 97.06 78 GLY A O 1
ATOM 622 N N . ILE A 1 79 ? -6.845 5.661 0.171 1.00 97.94 79 ILE A N 1
ATOM 623 C CA . ILE A 1 79 ? -5.635 4.913 -0.195 1.00 97.94 79 ILE A CA 1
ATOM 624 C C . ILE A 1 79 ? -4.773 5.826 -1.065 1.00 97.94 79 ILE A C 1
ATOM 626 O O . ILE A 1 79 ? -5.277 6.361 -2.057 1.00 97.94 79 ILE A O 1
ATOM 630 N N . THR A 1 80 ? -3.506 6.012 -0.700 1.00 97.69 80 THR A N 1
ATOM 631 C CA . THR A 1 80 ? -2.570 6.910 -1.394 1.00 97.69 80 THR A CA 1
ATOM 632 C C . THR A 1 80 ? -1.273 6.212 -1.792 1.00 97.69 80 THR A C 1
ATOM 634 O O . THR A 1 80 ? -1.035 5.060 -1.442 1.00 97.69 80 THR A O 1
ATOM 637 N N . GLU A 1 81 ? -0.488 6.899 -2.624 1.00 97.12 81 GLU A N 1
ATOM 638 C CA . GLU A 1 81 ? 0.878 6.510 -3.017 1.00 97.12 81 GLU A CA 1
ATOM 639 C C . GLU A 1 81 ? 1.022 5.138 -3.698 1.00 97.12 81 GLU A C 1
ATOM 641 O O . GLU A 1 81 ? 2.077 4.506 -3.688 1.00 97.12 81 GLU A O 1
ATOM 646 N N . HIS A 1 82 ? -0.034 4.685 -4.378 1.00 98.19 82 HIS A N 1
ATOM 647 C CA . HIS A 1 82 ? 0.047 3.514 -5.244 1.00 98.19 82 HIS A CA 1
ATOM 648 C C . HIS A 1 82 ? 0.783 3.848 -6.551 1.00 98.19 82 HIS A C 1
ATOM 650 O O . HIS A 1 82 ? 0.227 4.511 -7.432 1.00 98.19 82 HIS A O 1
ATOM 656 N N . LEU A 1 83 ? 2.010 3.344 -6.696 1.00 98.12 83 LEU A N 1
ATOM 657 C CA . LEU A 1 83 ? 2.897 3.603 -7.834 1.00 98.12 83 LEU A CA 1
ATOM 658 C C . LEU A 1 83 ? 3.228 2.296 -8.578 1.00 98.12 83 LEU A C 1
ATOM 660 O O . LEU A 1 83 ? 4.257 1.676 -8.319 1.00 98.12 83 LEU A O 1
ATOM 664 N N . PRO A 1 84 ? 2.359 1.816 -9.489 1.00 97.94 84 PRO A N 1
ATOM 665 C CA . PRO A 1 84 ? 2.508 0.507 -10.125 1.00 97.94 84 PRO A CA 1
ATOM 666 C C . PRO A 1 84 ? 3.494 0.549 -11.302 1.00 97.94 84 PRO A C 1
ATOM 668 O O . PRO A 1 84 ? 3.090 0.480 -12.468 1.00 97.94 84 PRO A O 1
ATOM 671 N N . TRP A 1 85 ? 4.790 0.654 -10.996 1.00 98.00 85 TRP A N 1
ATOM 672 C CA . TRP A 1 85 ? 5.872 0.793 -11.979 1.00 98.00 85 TRP A CA 1
ATOM 673 C C . TRP A 1 85 ? 5.817 -0.246 -13.098 1.00 98.00 85 TRP A C 1
ATOM 675 O O . TRP A 1 85 ? 5.881 0.116 -14.270 1.00 98.00 85 TRP A O 1
ATOM 685 N N . ASP A 1 86 ? 5.609 -1.521 -12.764 1.00 97.69 86 ASP A N 1
ATOM 686 C CA . ASP A 1 86 ? 5.542 -2.596 -13.760 1.00 97.69 86 ASP A CA 1
ATOM 687 C C . ASP A 1 86 ? 4.390 -2.393 -14.751 1.00 97.69 86 ASP A C 1
ATOM 689 O O . ASP A 1 86 ? 4.569 -2.532 -15.961 1.00 97.69 86 ASP A O 1
ATOM 693 N N . ALA A 1 87 ? 3.206 -2.014 -14.261 1.00 98.25 87 ALA A N 1
ATOM 694 C CA . ALA A 1 87 ? 2.048 -1.766 -15.115 1.00 98.25 87 ALA A CA 1
ATOM 695 C C . ALA A 1 87 ? 2.262 -0.531 -16.002 1.00 98.25 87 ALA A C 1
ATOM 697 O O . ALA A 1 87 ? 1.917 -0.545 -17.187 1.00 98.25 87 ALA A O 1
ATOM 698 N N . TRP A 1 88 ? 2.857 0.528 -15.443 1.00 97.69 88 TRP A N 1
ATOM 699 C CA . TRP A 1 88 ? 3.211 1.733 -16.188 1.00 97.69 88 TRP A CA 1
ATOM 700 C C . TRP A 1 88 ? 4.217 1.425 -17.302 1.00 97.69 88 TRP A C 1
ATOM 702 O O . TRP A 1 88 ? 3.998 1.787 -18.461 1.00 97.69 88 TRP A O 1
ATOM 712 N N . ASN A 1 89 ? 5.295 0.717 -16.970 1.00 97.56 89 ASN A N 1
ATOM 713 C CA . ASN A 1 89 ? 6.371 0.380 -17.894 1.00 97.56 89 ASN A CA 1
ATOM 714 C C . ASN A 1 89 ? 5.901 -0.594 -18.975 1.00 97.56 89 ASN A C 1
ATOM 716 O O . ASN A 1 89 ? 6.205 -0.393 -20.152 1.00 97.56 89 ASN A O 1
ATOM 720 N N . LEU A 1 90 ? 5.075 -1.582 -18.619 1.00 97.88 90 LEU A N 1
ATOM 721 C CA . LEU A 1 90 ? 4.442 -2.468 -19.592 1.00 97.88 90 LEU A CA 1
ATOM 722 C C . LEU A 1 90 ? 3.552 -1.681 -20.558 1.00 97.88 90 LEU A C 1
ATOM 724 O O . LEU A 1 90 ? 3.669 -1.849 -21.770 1.00 97.88 90 LEU A O 1
ATOM 728 N N . LYS A 1 91 ? 2.711 -0.768 -20.055 1.00 97.94 91 LYS A N 1
ATOM 729 C CA . LYS A 1 91 ? 1.902 0.118 -20.907 1.00 97.94 91 LYS A CA 1
ATOM 730 C C . LYS A 1 91 ? 2.777 0.950 -21.849 1.00 97.94 91 LYS A C 1
ATOM 732 O O . LYS A 1 91 ? 2.447 1.089 -23.026 1.00 97.94 91 LYS A O 1
ATOM 737 N N . ALA A 1 92 ? 3.888 1.496 -21.358 1.00 97.00 92 ALA A N 1
ATOM 738 C CA . ALA A 1 92 ? 4.820 2.268 -22.174 1.00 97.00 92 ALA A CA 1
ATOM 739 C C . ALA A 1 92 ? 5.492 1.416 -23.264 1.00 97.00 92 ALA A C 1
ATOM 741 O O . ALA A 1 92 ? 5.638 1.887 -24.392 1.00 97.00 92 ALA A O 1
ATOM 742 N N . LEU A 1 93 ? 5.864 0.172 -22.951 1.00 96.69 93 LEU A N 1
ATOM 743 C CA . LEU A 1 93 ? 6.418 -0.781 -23.911 1.00 96.69 93 LEU A CA 1
ATOM 744 C C . LEU A 1 93 ? 5.396 -1.136 -24.991 1.00 96.69 93 LEU A C 1
ATOM 746 O O . LEU A 1 93 ? 5.708 -1.033 -26.175 1.00 96.69 93 LEU A O 1
ATOM 750 N N . LEU A 1 94 ? 4.176 -1.512 -24.598 1.00 97.12 94 LEU A N 1
ATOM 751 C CA . LEU A 1 94 ? 3.122 -1.923 -25.530 1.00 97.12 94 LEU A CA 1
ATOM 752 C C . LEU A 1 94 ? 2.785 -0.816 -26.537 1.00 97.12 94 LEU A C 1
ATOM 754 O O . LEU A 1 94 ? 2.610 -1.097 -27.717 1.00 97.12 94 LEU A O 1
ATOM 758 N N . ASN A 1 95 ? 2.787 0.446 -26.102 1.00 97.12 95 ASN A N 1
ATOM 759 C CA . ASN A 1 95 ? 2.569 1.600 -26.980 1.00 97.12 95 ASN A CA 1
ATOM 760 C C . ASN A 1 95 ? 3.697 1.841 -28.002 1.00 97.12 95 ASN A C 1
ATOM 762 O O . ASN A 1 95 ? 3.502 2.609 -28.941 1.00 97.12 95 ASN A O 1
ATOM 766 N N . LYS A 1 96 ? 4.878 1.240 -27.812 1.00 96.75 96 LYS A N 1
ATOM 767 C CA . LYS A 1 96 ? 6.038 1.360 -28.711 1.00 96.75 96 LYS A CA 1
ATOM 768 C C . LYS A 1 96 ? 6.204 0.153 -29.632 1.00 96.75 96 LYS A C 1
ATOM 770 O O . LYS A 1 96 ? 7.104 0.165 -30.473 1.00 96.75 96 LYS A O 1
ATOM 775 N N . LEU A 1 97 ? 5.393 -0.893 -29.466 1.00 96.12 97 LEU A N 1
ATOM 776 C CA . LEU A 1 97 ? 5.453 -2.044 -30.357 1.00 96.12 97 LEU A CA 1
ATOM 777 C C . LEU A 1 97 ? 5.081 -1.610 -31.782 1.00 96.12 97 LEU A C 1
ATOM 779 O O . LEU A 1 97 ? 4.132 -0.841 -31.950 1.00 96.12 97 LEU A O 1
ATOM 783 N N . PRO A 1 98 ? 5.800 -2.089 -32.812 1.00 93.12 98 PRO A N 1
ATOM 784 C CA . PRO A 1 98 ? 5.404 -1.844 -34.188 1.00 93.12 98 PRO A CA 1
ATOM 785 C C . PRO A 1 98 ? 3.989 -2.380 -34.415 1.00 93.12 98 PRO A C 1
ATOM 787 O O . PRO A 1 98 ? 3.705 -3.535 -34.096 1.00 93.12 98 PRO A O 1
ATOM 790 N N . SER A 1 99 ? 3.102 -1.558 -34.970 1.00 81.31 99 SER A N 1
ATOM 791 C CA . SER A 1 99 ? 1.858 -2.067 -35.539 1.00 81.31 99 SER A CA 1
ATOM 792 C C . SER A 1 99 ? 2.208 -2.930 -36.753 1.00 81.31 99 SER A C 1
ATOM 794 O O . SER A 1 99 ? 2.980 -2.481 -37.604 1.00 81.31 99 SER A O 1
ATOM 796 N N . ALA A 1 100 ? 1.675 -4.153 -36.805 1.00 60.47 100 ALA A N 1
ATOM 797 C CA . ALA A 1 100 ? 1.691 -4.960 -38.024 1.00 60.47 100 ALA A CA 1
ATOM 798 C C . ALA A 1 100 ? 0.916 -4.262 -39.152 1.00 60.47 100 ALA A C 1
ATOM 800 O O . ALA A 1 100 ? -0.062 -3.544 -38.832 1.00 60.47 100 ALA A O 1
#